Protein AF-A0A349B540-F1 (afdb_monomer_lite)

Structure (mmCIF, N/CA/C/O backbone):
data_AF-A0A349B540-F1
#
_entry.id   AF-A0A349B540-F1
#
loop_
_atom_site.group_PDB
_atom_site.id
_atom_site.type_symbol
_atom_site.label_atom_id
_atom_site.label_alt_id
_atom_site.label_comp_id
_atom_site.label_asym_id
_atom_site.label_entity_id
_atom_site.label_seq_id
_atom_site.pdbx_PDB_ins_code
_atom_site.Cartn_x
_atom_site.Cartn_y
_atom_site.Cartn_z
_atom_site.occupancy
_atom_site.B_iso_or_equiv
_atom_site.auth_seq_id
_atom_site.auth_comp_id
_atom_site.auth_asym_id
_atom_site.auth_atom_id
_atom_site.pdbx_PDB_model_num
ATOM 1 N N . GLN A 1 1 ? 26.354 -2.874 -4.429 1.00 69.44 1 GLN A N 1
ATOM 2 C CA . GLN A 1 1 ? 25.782 -4.238 -4.424 1.00 69.44 1 GLN A CA 1
ATOM 3 C C . GLN A 1 1 ? 24.664 -4.389 -5.455 1.00 69.44 1 GLN A C 1
ATOM 5 O O . GLN A 1 1 ? 24.799 -5.264 -6.292 1.00 69.44 1 GLN A O 1
ATOM 10 N N . LEU A 1 2 ? 23.661 -3.494 -5.518 1.00 79.38 2 LEU A N 1
ATOM 11 C CA . LEU A 1 2 ? 22.607 -3.556 -6.553 1.00 79.38 2 LEU A CA 1
ATOM 12 C C . LEU A 1 2 ? 23.143 -3.611 -7.992 1.00 79.38 2 LEU A C 1
ATOM 14 O O . LEU A 1 2 ? 22.779 -4.494 -8.759 1.00 79.38 2 LEU A O 1
ATOM 18 N N . PHE A 1 3 ? 24.068 -2.721 -8.349 1.00 82.19 3 PHE A N 1
ATOM 19 C CA . PHE A 1 3 ? 24.656 -2.725 -9.693 1.00 82.19 3 PHE A CA 1
ATOM 20 C C . PHE A 1 3 ? 25.481 -3.986 -10.003 1.00 82.19 3 PHE A C 1
ATOM 22 O O . PHE A 1 3 ? 25.553 -4.386 -11.161 1.00 82.19 3 PHE A O 1
ATOM 29 N N . ASN A 1 4 ? 26.042 -4.656 -8.990 1.00 78.62 4 ASN A N 1
ATOM 30 C CA . ASN A 1 4 ? 26.772 -5.917 -9.172 1.00 78.62 4 ASN A CA 1
ATOM 31 C C . ASN A 1 4 ? 25.802 -7.086 -9.391 1.00 78.62 4 ASN A C 1
ATOM 33 O O . ASN A 1 4 ? 26.078 -7.964 -10.202 1.00 78.62 4 ASN A O 1
ATOM 37 N N . TYR A 1 5 ? 24.645 -7.059 -8.720 1.00 76.75 5 TYR A N 1
ATOM 38 C CA . TYR A 1 5 ? 23.552 -8.002 -8.957 1.00 76.75 5 TYR A CA 1
ATOM 39 C C . TYR A 1 5 ? 22.994 -7.855 -10.381 1.00 76.75 5 TYR A C 1
ATOM 41 O O . TYR A 1 5 ? 22.888 -8.841 -11.101 1.00 76.75 5 TYR A O 1
ATOM 49 N N . LEU A 1 6 ? 22.754 -6.621 -10.842 1.00 78.12 6 LEU A N 1
ATOM 50 C CA . LEU A 1 6 ? 22.278 -6.354 -12.209 1.00 78.12 6 LEU A CA 1
ATOM 51 C C . LEU A 1 6 ? 23.273 -6.773 -13.302 1.00 78.12 6 LEU A C 1
ATOM 53 O O . LEU A 1 6 ? 22.866 -7.097 -14.412 1.00 78.12 6 LEU A O 1
ATOM 57 N N . THR A 1 7 ? 24.571 -6.757 -12.999 1.00 80.88 7 THR A N 1
ATOM 58 C CA . THR A 1 7 ? 25.636 -7.147 -13.938 1.00 80.88 7 THR A CA 1
ATOM 59 C C . THR A 1 7 ? 26.047 -8.619 -13.809 1.00 80.88 7 THR A C 1
ATOM 61 O O . THR A 1 7 ? 26.957 -9.054 -14.508 1.00 80.88 7 THR A O 1
ATOM 64 N N . GLY A 1 8 ? 25.369 -9.401 -12.957 1.00 71.50 8 GLY A N 1
ATOM 65 C CA . GLY A 1 8 ? 25.586 -10.846 -12.814 1.00 71.50 8 GLY A CA 1
ATOM 66 C C . GLY A 1 8 ? 26.823 -11.240 -12.000 1.00 71.50 8 GLY A C 1
ATOM 67 O O . GLY A 1 8 ? 27.181 -12.414 -11.966 1.00 71.50 8 GLY A O 1
ATOM 68 N N . PHE A 1 9 ? 27.467 -10.290 -11.318 1.00 64.25 9 PHE A N 1
ATOM 69 C CA . PHE A 1 9 ? 28.663 -10.537 -10.502 1.00 64.25 9 PHE A CA 1
ATOM 70 C C . PHE A 1 9 ? 28.356 -11.063 -9.090 1.00 64.25 9 PHE A C 1
ATOM 72 O O . PHE A 1 9 ? 29.282 -11.407 -8.358 1.00 64.25 9 PHE A O 1
ATOM 79 N N . SER A 1 10 ? 27.086 -11.133 -8.680 1.00 63.38 10 SER A N 1
ATOM 80 C CA . SER A 1 10 ? 26.696 -11.697 -7.380 1.00 63.38 10 SER A CA 1
ATOM 81 C C . SER A 1 10 ? 25.345 -12.406 -7.435 1.00 63.38 10 SER A C 1
ATOM 83 O O . SER A 1 10 ? 24.366 -11.824 -7.902 1.00 63.38 10 SER A O 1
ATOM 85 N N . SER A 1 11 ? 25.275 -13.615 -6.881 1.00 59.72 11 SER A N 1
ATOM 86 C CA . SER A 1 11 ? 24.031 -14.341 -6.610 1.00 59.72 11 SER A CA 1
ATOM 87 C C . SER A 1 11 ? 23.510 -14.002 -5.210 1.00 59.72 11 SER A C 1
ATOM 89 O O . SER A 1 11 ? 24.259 -14.160 -4.251 1.00 59.72 11 SER A O 1
ATOM 91 N N . ALA A 1 12 ? 22.242 -13.584 -5.126 1.00 61.16 12 ALA A N 1
ATOM 92 C CA . ALA A 1 12 ? 21.489 -13.245 -3.909 1.00 61.16 12 ALA A CA 1
ATOM 93 C C . ALA A 1 12 ? 22.121 -12.138 -3.040 1.00 61.16 12 ALA A C 1
ATOM 95 O O . ALA A 1 12 ? 23.067 -12.356 -2.289 1.00 61.16 12 ALA A O 1
ATOM 96 N N . VAL A 1 13 ? 21.570 -10.926 -3.142 1.00 67.56 13 VAL A N 1
ATOM 97 C CA . VAL A 1 13 ? 21.955 -9.789 -2.300 1.00 67.56 13 VAL A CA 1
ATOM 98 C C . VAL A 1 13 ? 20.797 -9.483 -1.364 1.00 67.56 13 VAL A C 1
ATOM 100 O O . VAL A 1 13 ? 19.779 -8.960 -1.811 1.00 67.56 13 VAL A O 1
ATOM 103 N N . ASP A 1 14 ? 20.974 -9.766 -0.077 1.00 69.69 14 ASP A N 1
ATOM 104 C CA . ASP A 1 14 ? 20.089 -9.233 0.953 1.00 69.69 14 ASP A CA 1
ATOM 105 C C . ASP A 1 14 ? 20.448 -7.766 1.197 1.00 69.69 14 ASP A C 1
ATOM 107 O O . ASP A 1 14 ? 21.552 -7.421 1.626 1.00 69.69 14 ASP A O 1
ATOM 111 N N . TYR A 1 15 ? 19.516 -6.878 0.871 1.00 77.75 15 TYR A N 1
ATOM 112 C CA . TYR A 1 15 ? 19.689 -5.446 1.063 1.00 77.75 15 TYR A CA 1
ATOM 113 C C . TYR A 1 15 ? 19.165 -5.030 2.439 1.00 77.75 15 TYR A C 1
ATOM 115 O O . TYR A 1 15 ? 17.994 -5.228 2.742 1.00 77.75 15 TYR A O 1
ATOM 123 N N . GLU A 1 16 ? 19.987 -4.354 3.246 1.00 78.25 16 GLU A N 1
ATOM 124 C CA . GLU A 1 16 ? 19.547 -3.873 4.569 1.00 78.25 16 GLU A CA 1
ATOM 125 C C . GLU A 1 16 ? 18.468 -2.778 4.496 1.00 78.25 16 GLU A C 1
ATOM 127 O O . GLU A 1 16 ? 17.616 -2.674 5.373 1.00 78.25 16 GLU A O 1
ATOM 132 N N . LYS A 1 17 ? 18.525 -1.914 3.471 1.00 83.56 17 LYS A N 1
ATOM 133 C CA . LYS A 1 17 ? 17.654 -0.725 3.350 1.00 83.56 17 LYS A CA 1
ATOM 134 C C . LYS A 1 17 ? 16.928 -0.607 2.016 1.00 83.56 17 LYS A C 1
ATOM 136 O O . LYS A 1 17 ? 15.960 0.142 1.917 1.00 83.56 17 LYS A O 1
ATOM 141 N N . LEU A 1 18 ? 17.422 -1.275 0.974 1.00 86.38 18 LEU A N 1
ATOM 142 C CA . LEU A 1 18 ? 16.810 -1.211 -0.349 1.00 86.38 18 LEU A CA 1
ATOM 143 C C . LEU A 1 18 ? 15.763 -2.305 -0.468 1.00 86.38 18 LEU A C 1
ATOM 145 O O . LEU A 1 18 ? 16.012 -3.456 -0.137 1.00 86.38 18 LEU A O 1
ATOM 149 N N . VAL A 1 19 ? 14.609 -1.942 -1.003 1.00 84.81 19 VAL A N 1
ATOM 150 C CA . VAL A 1 19 ? 13.557 -2.895 -1.323 1.00 84.81 19 VAL A CA 1
ATOM 151 C C . VAL A 1 19 ? 13.503 -2.995 -2.840 1.00 84.81 19 VAL A C 1
ATOM 153 O O . VAL A 1 19 ? 13.146 -2.032 -3.517 1.00 84.81 19 VAL A O 1
ATOM 156 N N . VAL A 1 20 ? 13.932 -4.135 -3.379 1.00 87.00 20 VAL A N 1
ATOM 157 C CA . VAL A 1 20 ? 14.180 -4.303 -4.816 1.00 87.00 20 VAL A CA 1
ATOM 158 C C . VAL A 1 20 ? 13.207 -5.326 -5.398 1.00 87.00 20 VAL A C 1
ATOM 160 O O . VAL A 1 20 ? 12.964 -6.382 -4.814 1.00 87.00 20 VAL A O 1
ATOM 163 N N . ALA A 1 21 ? 12.615 -4.986 -6.542 1.00 87.31 21 ALA A N 1
ATOM 164 C CA . ALA A 1 21 ? 11.779 -5.894 -7.318 1.00 87.31 21 ALA A CA 1
ATOM 165 C C . ALA A 1 21 ? 12.640 -6.846 -8.174 1.00 87.31 21 ALA A C 1
ATOM 167 O O . ALA A 1 21 ? 13.727 -6.447 -8.595 1.00 87.31 21 ALA A O 1
ATOM 168 N N . PRO A 1 22 ? 12.140 -8.051 -8.503 1.00 80.81 22 PRO A N 1
ATOM 169 C CA . PRO A 1 22 ? 10.819 -8.584 -8.148 1.00 80.81 22 PRO A CA 1
ATOM 170 C C . PRO A 1 22 ? 10.755 -9.215 -6.748 1.00 80.81 22 PRO A C 1
ATOM 172 O O . PRO A 1 22 ? 9.666 -9.315 -6.189 1.00 80.81 22 PRO A O 1
ATOM 175 N N . ASP A 1 23 ? 11.898 -9.591 -6.175 1.00 77.06 23 ASP A N 1
ATOM 176 C CA . ASP A 1 23 ? 11.957 -10.566 -5.080 1.00 77.06 23 ASP A CA 1
ATOM 177 C C . ASP A 1 23 ? 11.477 -10.032 -3.721 1.00 77.06 23 ASP A C 1
ATOM 179 O O . ASP A 1 23 ? 10.814 -10.749 -2.973 1.00 77.06 23 ASP A O 1
ATOM 183 N N . HIS A 1 24 ? 11.762 -8.767 -3.392 1.00 82.69 24 HIS A N 1
ATOM 184 C CA . HIS A 1 24 ? 11.511 -8.235 -2.044 1.00 82.69 24 HIS A CA 1
ATOM 185 C C . HIS A 1 24 ? 10.387 -7.198 -1.987 1.00 82.69 24 HIS A C 1
ATOM 187 O O . HIS A 1 24 ? 9.784 -6.998 -0.935 1.00 82.69 24 HIS A O 1
ATOM 193 N N . LEU A 1 25 ? 10.086 -6.534 -3.107 1.00 90.25 25 LEU A N 1
ATOM 194 C CA . LEU A 1 25 ? 9.197 -5.368 -3.117 1.00 90.25 25 LEU A CA 1
ATOM 195 C C . LEU A 1 25 ? 7.760 -5.675 -2.704 1.00 90.25 25 LEU A C 1
ATOM 197 O O . LEU A 1 25 ? 7.229 -4.992 -1.831 1.00 90.25 25 LEU A O 1
ATOM 201 N N . ARG A 1 26 ? 7.150 -6.707 -3.291 1.00 91.69 26 ARG A N 1
ATOM 202 C CA . ARG A 1 26 ? 5.773 -7.100 -2.961 1.00 91.69 26 ARG A CA 1
ATOM 203 C C . ARG A 1 26 ? 5.657 -7.496 -1.494 1.00 91.69 26 ARG A C 1
ATOM 205 O O . ARG A 1 26 ? 4.909 -6.870 -0.752 1.00 91.69 26 ARG A O 1
ATOM 212 N N . ARG A 1 27 ? 6.463 -8.479 -1.081 1.00 91.25 27 ARG A N 1
ATOM 213 C CA . ARG A 1 27 ? 6.469 -9.001 0.288 1.00 91.25 27 ARG A CA 1
ATOM 214 C C . ARG A 1 27 ? 6.656 -7.882 1.308 1.00 91.25 27 ARG A C 1
ATOM 216 O O . ARG A 1 27 ? 5.953 -7.833 2.308 1.00 91.25 27 ARG A O 1
ATOM 223 N N . ARG A 1 28 ? 7.575 -6.950 1.045 1.00 93.81 28 ARG A N 1
ATOM 224 C CA . ARG A 1 28 ? 7.820 -5.845 1.968 1.00 93.81 28 ARG A CA 1
ATOM 225 C C . ARG A 1 28 ? 6.619 -4.910 2.099 1.00 93.81 28 ARG A C 1
ATOM 227 O O . ARG A 1 28 ? 6.359 -4.435 3.198 1.00 93.81 28 ARG A O 1
ATOM 234 N N . PHE A 1 29 ? 5.899 -4.626 1.013 1.00 95.06 29 PHE A N 1
ATOM 235 C CA . PHE A 1 29 ? 4.676 -3.825 1.102 1.00 95.06 29 PHE A CA 1
ATOM 236 C C . PHE A 1 29 ? 3.554 -4.556 1.839 1.00 95.06 29 PHE A C 1
ATOM 238 O O . PHE A 1 29 ? 2.87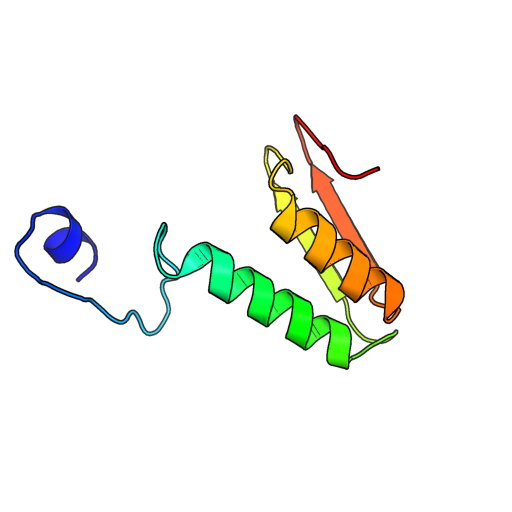8 -3.929 2.648 1.00 95.06 29 PHE A O 1
ATOM 245 N N . GLU A 1 30 ? 3.393 -5.861 1.618 1.00 95.25 30 GLU A N 1
ATOM 246 C CA . GLU A 1 30 ? 2.440 -6.689 2.368 1.00 95.25 30 GLU A CA 1
ATOM 247 C C . GLU A 1 30 ? 2.750 -6.667 3.875 1.00 95.25 30 GLU A C 1
ATOM 249 O O . GLU A 1 30 ? 1.854 -6.417 4.676 1.00 95.25 30 GLU A O 1
ATOM 254 N N . GLU A 1 31 ? 4.021 -6.824 4.264 1.00 95.75 31 GLU A N 1
ATOM 255 C CA . GLU A 1 31 ? 4.468 -6.736 5.665 1.00 95.75 31 GLU A CA 1
ATOM 256 C C . GLU A 1 31 ? 4.192 -5.360 6.289 1.00 95.75 31 GLU A C 1
ATOM 258 O O . GLU A 1 31 ? 3.757 -5.277 7.434 1.00 95.75 31 GLU A O 1
ATOM 263 N N . LEU A 1 32 ? 4.436 -4.273 5.550 1.00 96.94 32 LEU A N 1
ATOM 264 C CA . LEU A 1 32 ? 4.176 -2.915 6.038 1.00 96.94 32 LEU A CA 1
ATOM 265 C C . LEU A 1 32 ? 2.679 -2.663 6.251 1.00 96.94 32 LEU A C 1
ATOM 267 O O . LEU A 1 32 ? 2.298 -2.078 7.259 1.00 96.94 32 LEU A O 1
ATOM 271 N N . ILE A 1 33 ? 1.831 -3.118 5.327 1.00 97.88 33 ILE A N 1
ATOM 272 C CA . ILE A 1 33 ? 0.374 -2.975 5.443 1.00 97.88 33 ILE A CA 1
ATOM 273 C C . ILE A 1 33 ? -0.163 -3.825 6.596 1.00 97.88 33 ILE A C 1
ATOM 275 O O . ILE A 1 33 ? -0.997 -3.348 7.361 1.00 97.88 33 ILE A O 1
ATOM 279 N N . ALA A 1 34 ? 0.332 -5.056 6.749 1.00 97.12 34 ALA A N 1
ATOM 280 C CA . ALA A 1 34 ? -0.032 -5.917 7.869 1.00 97.12 34 ALA A CA 1
ATOM 281 C C . ALA A 1 34 ? 0.368 -5.291 9.214 1.00 97.12 34 ALA A C 1
ATOM 283 O O . ALA A 1 34 ? -0.438 -5.282 10.138 1.00 97.12 34 ALA A O 1
ATOM 284 N N . GLY A 1 35 ? 1.563 -4.698 9.302 1.00 97.56 35 GLY A N 1
ATOM 285 C CA . GLY A 1 35 ? 2.004 -3.982 10.500 1.00 97.56 35 GLY A CA 1
ATOM 286 C C . GLY A 1 35 ? 1.099 -2.799 10.857 1.00 97.56 35 GLY A C 1
ATOM 287 O O . GLY A 1 35 ? 0.770 -2.610 12.022 1.00 97.56 35 GLY A O 1
ATOM 288 N N . GLU A 1 36 ? 0.628 -2.024 9.877 1.00 97.75 36 GLU A N 1
ATOM 289 C CA . GLU A 1 36 ? -0.360 -0.962 10.137 1.00 97.75 36 GLU A CA 1
ATOM 290 C C . GLU A 1 36 ? -1.717 -1.534 10.569 1.00 97.75 36 GLU A C 1
ATOM 292 O O . GLU A 1 36 ? -2.357 -0.980 11.459 1.00 97.75 36 GLU A O 1
ATOM 297 N N . ALA A 1 37 ? -2.136 -2.673 10.008 1.00 97.12 37 ALA A N 1
ATOM 298 C CA . ALA A 1 37 ? -3.376 -3.344 10.402 1.00 97.12 37 ALA A CA 1
ATOM 299 C C . ALA A 1 37 ? -3.384 -3.770 11.880 1.00 97.12 37 ALA A C 1
ATOM 301 O O . ALA A 1 37 ? -4.438 -3.729 12.514 1.00 97.12 37 ALA A O 1
ATOM 302 N N . GLU A 1 38 ? -2.226 -4.113 12.456 1.00 97.00 38 GLU A N 1
ATOM 303 C CA . GLU A 1 38 ? -2.093 -4.422 13.889 1.00 97.00 38 GLU A CA 1
ATOM 304 C C . GLU A 1 38 ? -2.400 -3.218 14.799 1.00 97.00 38 GLU A C 1
ATOM 306 O O . GLU A 1 38 ? -2.806 -3.406 15.945 1.00 97.00 38 GLU A O 1
ATOM 311 N N . HIS A 1 39 ? -2.267 -1.988 14.291 1.00 96.06 39 HIS A N 1
ATOM 312 C CA . HIS A 1 39 ? -2.598 -0.760 15.024 1.00 96.06 39 HIS A CA 1
ATOM 313 C C . HIS A 1 39 ? -4.093 -0.400 14.946 1.00 96.06 39 HIS A C 1
ATOM 315 O O . HIS A 1 39 ? -4.550 0.506 15.646 1.00 96.06 39 HIS A O 1
ATOM 321 N N . GLY A 1 40 ? -4.875 -1.100 14.116 1.00 95.06 40 GLY A N 1
ATOM 322 C CA . GLY A 1 40 ? -6.312 -0.880 13.965 1.00 95.06 40 GLY A CA 1
ATOM 323 C C . GLY A 1 40 ? -6.655 0.575 13.637 1.00 95.06 40 GLY A C 1
ATOM 324 O O . GLY A 1 40 ? -6.126 1.138 12.683 1.00 95.06 40 GLY A O 1
ATOM 325 N N . SER A 1 41 ? -7.516 1.202 14.444 1.00 95.00 41 SER A N 1
ATOM 326 C CA . SER A 1 41 ? -7.943 2.599 14.254 1.00 95.00 41 SER A CA 1
ATOM 327 C C . SER A 1 41 ? -6.843 3.646 14.426 1.00 95.00 41 SER A C 1
ATOM 329 O O . SER A 1 41 ? -7.015 4.771 13.964 1.00 95.00 41 SER A O 1
ATOM 331 N N . A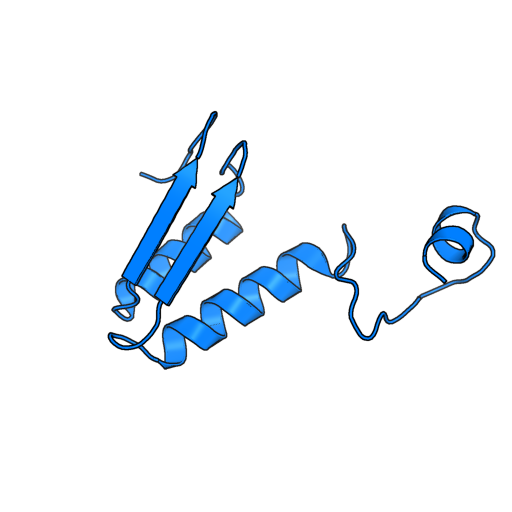SP A 1 42 ? -5.740 3.297 15.090 1.00 97.12 42 ASP A N 1
ATOM 332 C CA . ASP A 1 42 ? -4.583 4.186 15.240 1.00 97.12 42 ASP A CA 1
ATOM 333 C C . ASP A 1 42 ? -3.586 4.035 14.074 1.00 97.12 42 ASP A C 1
ATOM 335 O O . ASP A 1 42 ? -2.660 4.838 13.940 1.00 97.12 42 ASP A O 1
ATOM 339 N N . GLY A 1 43 ? -3.772 3.019 13.222 1.00 97.19 43 GLY A N 1
ATOM 340 C CA . GLY A 1 43 ? -2.952 2.777 12.039 1.00 97.19 43 GLY A CA 1
ATOM 341 C C . GLY A 1 43 ? -3.262 3.758 10.911 1.00 97.19 43 GLY A C 1
ATOM 342 O O . GLY A 1 43 ? -4.409 4.181 10.719 1.00 97.19 43 GLY A O 1
ATOM 343 N N . ARG A 1 4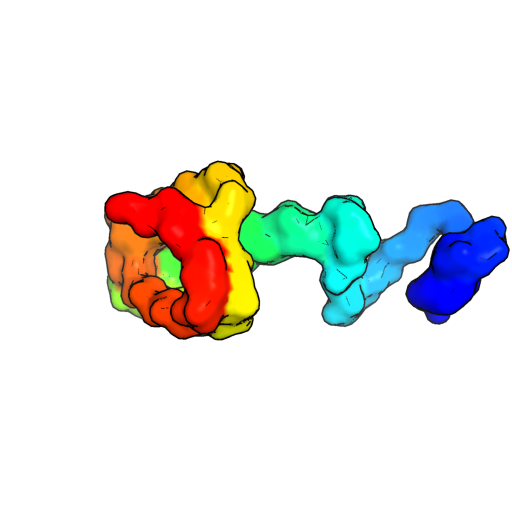4 ? -2.246 4.091 10.106 1.00 98.06 44 ARG A N 1
ATOM 344 C CA . ARG A 1 44 ? -2.415 5.024 8.986 1.00 98.06 44 ARG A CA 1
ATOM 345 C C . ARG A 1 44 ? -1.526 4.705 7.793 1.00 98.06 44 ARG A C 1
ATOM 347 O O . ARG A 1 44 ? -0.302 4.748 7.863 1.00 98.06 44 ARG A O 1
ATOM 354 N N . ILE A 1 45 ? -2.153 4.550 6.629 1.00 98.25 45 ILE A N 1
ATOM 355 C CA . ILE A 1 45 ? -1.467 4.333 5.354 1.00 98.25 45 ILE A CA 1
ATOM 356 C C . ILE A 1 45 ? -1.691 5.538 4.440 1.00 98.25 45 ILE A C 1
ATOM 358 O O . ILE A 1 45 ? -2.819 5.910 4.127 1.00 98.25 45 ILE A O 1
ATOM 362 N N . VAL A 1 46 ? -0.604 6.132 3.944 1.00 98.06 46 VAL A N 1
ATOM 363 C CA . VAL A 1 46 ? -0.654 7.152 2.888 1.00 98.06 46 VAL A CA 1
ATOM 364 C C . VAL A 1 46 ? 0.164 6.665 1.703 1.00 98.06 46 VAL A C 1
ATOM 366 O O . VAL A 1 46 ? 1.385 6.548 1.795 1.00 98.06 46 VAL A O 1
ATOM 369 N N . ALA A 1 47 ? -0.493 6.401 0.574 1.00 96.81 47 ALA A N 1
ATOM 370 C CA . ALA A 1 47 ? 0.168 5.858 -0.606 1.00 96.81 47 ALA A CA 1
ATOM 371 C C . ALA A 1 47 ? -0.104 6.715 -1.844 1.00 96.81 47 ALA A C 1
ATOM 373 O O . ALA A 1 47 ? -1.247 6.951 -2.235 1.00 96.81 47 ALA A O 1
ATOM 374 N N . LYS A 1 48 ? 0.973 7.166 -2.493 1.00 97.56 48 LYS A N 1
ATOM 375 C CA . LYS A 1 48 ? 0.923 7.946 -3.731 1.00 97.56 48 LYS A CA 1
ATOM 376 C C . LYS A 1 48 ? 1.593 7.177 -4.854 1.00 97.56 48 LYS A C 1
ATOM 378 O O . LYS A 1 48 ? 2.749 6.786 -4.729 1.00 97.56 48 LYS A O 1
ATOM 383 N N . MET A 1 49 ? 0.893 7.008 -5.968 1.00 97.00 49 MET A N 1
ATOM 384 C CA . MET A 1 49 ? 1.401 6.226 -7.092 1.00 97.00 49 MET A CA 1
ATOM 385 C C . MET A 1 49 ? 0.778 6.639 -8.422 1.00 97.00 49 MET A C 1
ATOM 387 O O . MET A 1 49 ? -0.221 7.357 -8.487 1.00 97.00 49 MET A O 1
ATOM 391 N N . ASN A 1 50 ? 1.385 6.168 -9.511 1.00 97.38 50 ASN A N 1
ATOM 392 C CA . ASN A 1 50 ? 0.832 6.378 -10.844 1.00 97.38 50 ASN A CA 1
ATOM 393 C C . ASN A 1 50 ? -0.376 5.476 -11.096 1.00 97.38 50 ASN A C 1
ATOM 395 O O . ASN A 1 50 ? -1.364 5.960 -11.632 1.00 97.38 50 ASN A O 1
ATOM 399 N N . SER A 1 51 ? -0.307 4.202 -10.700 1.00 96.38 51 SER A N 1
ATOM 400 C CA . SER A 1 51 ? -1.399 3.243 -10.880 1.00 96.38 51 SER A CA 1
ATOM 401 C C . SER A 1 51 ? -1.448 2.243 -9.727 1.00 96.38 51 SER A C 1
ATOM 403 O O . SER A 1 51 ? -0.397 1.837 -9.236 1.00 96.38 51 SER A O 1
ATOM 405 N N . LEU A 1 52 ? -2.656 1.816 -9.361 1.00 96.69 52 LEU A N 1
ATOM 406 C CA . LEU A 1 52 ? -2.943 0.721 -8.436 1.00 96.69 52 LEU A CA 1
ATOM 407 C C . LEU A 1 52 ? -3.783 -0.323 -9.178 1.00 96.69 52 LEU A C 1
ATOM 409 O O . LEU A 1 52 ? -4.959 -0.096 -9.446 1.00 96.69 52 LEU A O 1
ATOM 413 N N . SER A 1 53 ? -3.174 -1.445 -9.558 1.00 95.81 53 SER A N 1
ATOM 414 C CA . SER A 1 53 ? -3.838 -2.487 -10.366 1.00 95.81 53 SER A CA 1
ATOM 415 C C . SER A 1 53 ? -3.514 -3.917 -9.939 1.00 95.81 53 SER A C 1
ATOM 417 O O . SER A 1 53 ? -4.068 -4.856 -10.502 1.00 95.81 53 SER A O 1
ATOM 419 N N . ASP A 1 54 ? -2.638 -4.084 -8.950 1.00 94.38 54 ASP A N 1
ATOM 420 C CA . ASP A 1 54 ? -2.253 -5.393 -8.443 1.00 94.38 54 ASP A CA 1
ATOM 421 C C . ASP A 1 54 ? -3.330 -5.941 -7.488 1.00 94.38 54 ASP A C 1
ATOM 423 O O . ASP A 1 54 ? -3.581 -5.301 -6.464 1.00 94.38 54 ASP A O 1
ATOM 427 N N . PRO A 1 55 ? -3.966 -7.092 -7.788 1.00 94.62 55 PRO A N 1
ATOM 428 C CA . PRO A 1 55 ? -5.069 -7.6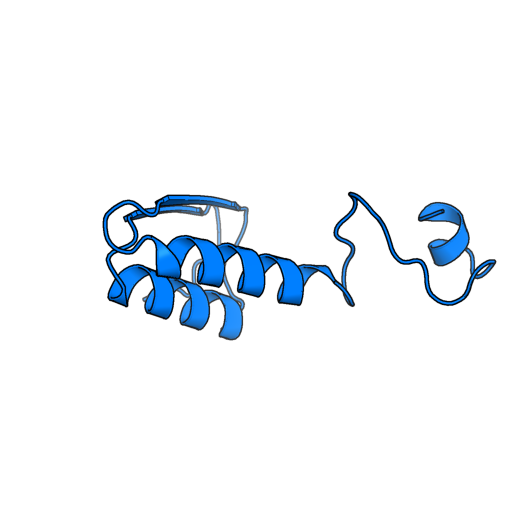07 -6.976 1.00 94.62 55 PRO A CA 1
ATOM 429 C C . PRO A 1 55 ? -4.668 -7.939 -5.537 1.00 94.62 55 PRO A C 1
ATOM 431 O O . PRO A 1 55 ? -5.370 -7.552 -4.613 1.00 94.62 55 PRO A O 1
ATOM 434 N N . ALA A 1 56 ? -3.509 -8.572 -5.333 1.00 94.06 56 ALA A N 1
ATOM 435 C CA . ALA A 1 56 ? -3.060 -8.945 -3.992 1.00 94.06 56 ALA A CA 1
ATOM 436 C C . ALA A 1 56 ? -2.772 -7.710 -3.125 1.00 94.06 56 ALA A C 1
ATOM 438 O O . ALA A 1 56 ? -3.114 -7.690 -1.944 1.00 94.06 56 ALA A O 1
ATOM 439 N N . MET A 1 57 ? -2.214 -6.644 -3.711 1.00 95.69 57 MET A N 1
ATOM 440 C CA . MET A 1 57 ? -2.042 -5.392 -2.976 1.00 95.69 57 MET A CA 1
ATOM 441 C C . MET A 1 57 ? -3.366 -4.718 -2.632 1.00 95.69 57 MET A C 1
ATOM 443 O O . MET A 1 57 ? -3.490 -4.122 -1.565 1.00 95.69 57 MET A O 1
ATOM 447 N N . ILE A 1 58 ? -4.343 -4.788 -3.535 1.00 96.38 58 ILE A N 1
ATOM 448 C CA . ILE A 1 58 ? -5.688 -4.262 -3.299 1.00 96.38 58 ILE A CA 1
ATOM 449 C C . ILE A 1 58 ? -6.353 -5.026 -2.144 1.00 96.38 58 ILE A C 1
ATOM 451 O O . ILE A 1 58 ? -6.850 -4.393 -1.215 1.00 96.38 58 ILE A O 1
ATOM 455 N N . ASP A 1 59 ? -6.280 -6.357 -2.147 1.00 96.44 59 ASP A N 1
ATOM 456 C CA . ASP A 1 59 ? -6.819 -7.206 -1.078 1.00 96.44 59 ASP A CA 1
ATOM 457 C C . ASP A 1 59 ? -6.153 -6.915 0.276 1.00 96.44 59 ASP A C 1
ATOM 459 O O . ASP A 1 59 ? -6.837 -6.799 1.294 1.00 96.44 59 ASP A O 1
ATOM 463 N N . ALA A 1 60 ? -4.831 -6.711 0.295 1.00 96.75 60 ALA A N 1
ATOM 464 C CA . ALA A 1 60 ? -4.105 -6.332 1.507 1.00 96.75 60 ALA A CA 1
ATOM 465 C C . ALA A 1 60 ? -4.568 -4.972 2.063 1.00 96.75 60 ALA A C 1
ATOM 467 O O . ALA A 1 60 ? -4.773 -4.831 3.270 1.00 96.75 60 ALA A O 1
ATOM 468 N N . LEU A 1 61 ? -4.778 -3.976 1.195 1.00 97.38 61 LEU A N 1
ATOM 469 C CA . LEU A 1 61 ? -5.299 -2.667 1.602 1.00 97.38 61 LEU A CA 1
ATOM 470 C C . LEU A 1 61 ? -6.732 -2.768 2.144 1.00 97.38 61 LEU A C 1
ATOM 472 O O . LEU A 1 61 ? -7.042 -2.113 3.138 1.00 97.38 61 LEU A O 1
ATOM 476 N N . TYR A 1 62 ? -7.592 -3.607 1.556 1.00 96.94 62 TYR A N 1
ATOM 477 C CA . TYR A 1 62 ? -8.926 -3.864 2.112 1.00 96.94 62 TYR A CA 1
ATOM 478 C C . TYR A 1 62 ? -8.869 -4.524 3.485 1.00 96.94 62 TYR A C 1
ATOM 480 O O . TYR A 1 62 ? -9.628 -4.133 4.370 1.00 96.94 62 TYR A O 1
ATOM 488 N N . ALA A 1 63 ? -7.981 -5.501 3.679 1.00 96.81 63 ALA A N 1
ATOM 489 C CA . ALA A 1 63 ? -7.818 -6.159 4.970 1.00 96.81 63 ALA A CA 1
ATOM 490 C C . ALA A 1 63 ? -7.392 -5.158 6.059 1.00 96.81 63 ALA A C 1
ATOM 492 O O . ALA A 1 63 ? -7.970 -5.154 7.145 1.00 96.81 63 ALA A O 1
ATOM 493 N N . ALA A 1 64 ? -6.452 -4.259 5.749 1.00 97.62 64 ALA A N 1
ATOM 494 C CA . ALA A 1 64 ? -6.051 -3.191 6.665 1.00 97.62 64 ALA A CA 1
ATOM 495 C C . ALA A 1 64 ? -7.195 -2.201 6.944 1.00 97.62 64 ALA A C 1
ATOM 497 O O . ALA A 1 64 ? -7.454 -1.872 8.100 1.00 97.62 64 ALA A O 1
ATOM 498 N N . ALA A 1 65 ? -7.940 -1.779 5.917 1.00 96.94 65 ALA A N 1
ATOM 499 C CA . ALA A 1 65 ? -9.104 -0.911 6.103 1.00 96.94 65 ALA A CA 1
ATOM 500 C C . ALA A 1 65 ? -10.182 -1.573 6.984 1.00 96.94 65 ALA A C 1
ATOM 502 O O . ALA A 1 65 ? -10.762 -0.919 7.849 1.00 96.94 65 ALA A O 1
ATOM 503 N N . ALA A 1 66 ? -10.421 -2.879 6.818 1.00 97.19 66 ALA A N 1
ATOM 504 C CA . ALA A 1 66 ? -11.357 -3.646 7.641 1.00 97.19 66 ALA A CA 1
ATOM 505 C C . ALA A 1 66 ? -10.908 -3.769 9.109 1.00 97.19 66 ALA A C 1
ATOM 507 O O . ALA A 1 66 ? -11.755 -3.885 9.994 1.00 97.19 66 ALA A O 1
ATOM 508 N N . ALA A 1 67 ? -9.600 -3.702 9.378 1.00 97.38 67 ALA A N 1
ATOM 509 C CA . ALA A 1 67 ? -9.047 -3.622 10.731 1.00 97.38 67 ALA A CA 1
ATOM 510 C C . ALA A 1 67 ? -9.202 -2.226 11.372 1.00 97.38 67 ALA A C 1
ATOM 512 O O . ALA A 1 67 ? -8.957 -2.071 12.567 1.00 97.38 67 ALA A O 1
ATOM 513 N N . GLY A 1 68 ? -9.647 -1.220 10.610 1.00 97.38 68 GLY A N 1
ATOM 514 C CA . GLY A 1 68 ? -9.898 0.143 11.086 1.00 97.38 68 GLY A CA 1
ATOM 515 C C . GLY A 1 68 ? -8.843 1.172 10.679 1.00 97.38 68 GLY A C 1
ATOM 516 O O . GLY A 1 68 ? -8.992 2.336 11.039 1.00 97.38 68 GLY A O 1
ATOM 517 N N . VAL A 1 69 ? -7.821 0.775 9.916 1.00 98.50 69 VAL A N 1
ATOM 518 C CA . VAL A 1 69 ? -6.723 1.656 9.486 1.00 98.50 69 VAL A CA 1
ATOM 519 C C . VAL A 1 69 ? -7.236 2.782 8.588 1.00 98.50 69 VAL A C 1
ATOM 521 O O . VAL A 1 69 ? -7.971 2.544 7.626 1.00 98.50 69 VAL A O 1
ATOM 524 N N . GLU A 1 70 ? -6.787 4.013 8.837 1.00 98.00 70 GLU A N 1
ATOM 525 C CA . GLU A 1 70 ? -7.052 5.143 7.943 1.00 98.00 70 GLU A CA 1
ATOM 526 C C . GLU A 1 70 ? -6.155 5.052 6.698 1.00 98.00 70 GLU A C 1
ATOM 528 O O . GLU A 1 70 ? -4.931 5.166 6.785 1.00 98.00 70 GLU A O 1
ATOM 533 N N . ILE A 1 71 ? -6.749 4.890 5.511 1.00 97.88 71 ILE A N 1
ATOM 534 C CA . ILE A 1 71 ? -6.000 4.762 4.252 1.00 97.88 71 ILE A CA 1
ATOM 535 C C . ILE A 1 71 ? -6.293 5.939 3.316 1.00 97.88 71 ILE A C 1
ATOM 537 O O . ILE A 1 71 ? -7.418 6.132 2.864 1.00 97.88 71 ILE A O 1
ATOM 541 N N . ASN A 1 72 ? -5.248 6.686 2.951 1.00 97.81 72 ASN A N 1
ATOM 542 C CA . ASN A 1 72 ? -5.298 7.770 1.973 1.00 97.81 72 ASN A CA 1
ATOM 543 C C . ASN A 1 72 ? -4.518 7.393 0.708 1.00 97.81 72 ASN A C 1
ATOM 545 O O . ASN A 1 72 ? -3.285 7.312 0.716 1.00 97.81 72 ASN A O 1
ATOM 549 N N . LEU A 1 73 ? -5.233 7.210 -0.402 1.00 97.31 73 LEU A N 1
ATOM 550 C CA . LEU A 1 73 ? -4.647 6.858 -1.695 1.00 97.31 73 LEU A CA 1
ATOM 551 C C . LEU A 1 73 ? -4.657 8.057 -2.648 1.00 97.31 73 LEU A C 1
ATOM 553 O O . LEU A 1 73 ? -5.701 8.639 -2.930 1.00 97.31 73 LEU A O 1
ATOM 557 N N . VAL A 1 74 ? -3.491 8.394 -3.199 1.00 97.44 74 VAL A N 1
ATOM 558 C CA . VAL A 1 74 ? -3.329 9.426 -4.233 1.00 97.44 74 VAL A CA 1
ATOM 559 C C . VAL A 1 74 ? -2.854 8.757 -5.522 1.00 97.44 74 VAL A C 1
ATOM 561 O O . VAL A 1 74 ? -1.651 8.597 -5.752 1.00 97.44 74 VAL A O 1
ATOM 564 N N . VAL A 1 75 ? -3.808 8.354 -6.364 1.00 97.44 75 VAL A N 1
ATOM 565 C CA . VAL A 1 75 ? -3.553 7.642 -7.628 1.00 97.44 75 VAL A CA 1
ATOM 566 C C . VAL A 1 75 ? -3.806 8.571 -8.813 1.00 97.44 75 VAL A C 1
ATOM 568 O O . VAL A 1 75 ? -4.880 9.153 -8.928 1.00 97.44 75 VAL A O 1
ATOM 571 N N . ARG A 1 76 ? -2.814 8.736 -9.699 1.00 97.31 76 ARG A N 1
ATOM 572 C CA . ARG A 1 76 ? -2.948 9.608 -10.887 1.00 97.31 76 ARG A CA 1
ATOM 573 C C . ARG A 1 76 ? -3.705 8.941 -12.043 1.00 97.31 76 ARG A C 1
ATOM 575 O O . ARG A 1 76 ? -4.408 9.628 -12.774 1.00 97.31 76 ARG A O 1
ATOM 582 N N . GLY A 1 77 ? -3.458 7.656 -12.271 1.00 95.25 77 GLY A N 1
ATOM 583 C CA . GLY A 1 77 ? -3.907 6.903 -13.440 1.00 95.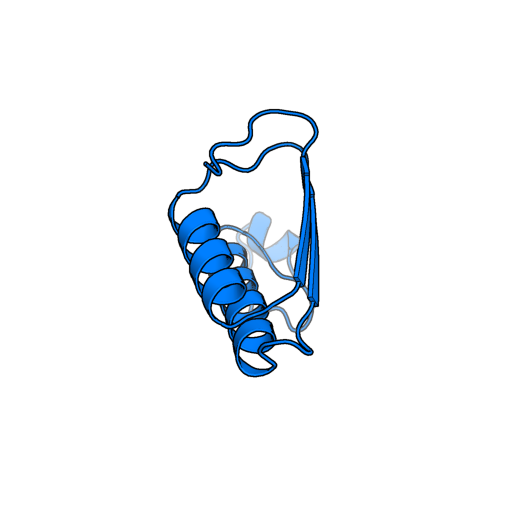25 77 GLY A CA 1
ATOM 584 C C . GLY A 1 77 ? -4.880 5.791 -13.070 1.00 95.25 77 GLY A C 1
ATOM 585 O O . GLY A 1 77 ? -5.898 6.034 -12.430 1.00 95.25 77 GLY A O 1
ATOM 586 N N . ILE A 1 78 ? -4.576 4.565 -13.502 1.00 94.19 78 ILE A N 1
ATOM 587 C CA . ILE A 1 78 ? -5.460 3.410 -13.316 1.00 94.19 78 ILE A CA 1
ATOM 588 C C . ILE A 1 78 ? -5.569 3.078 -11.826 1.00 94.19 78 ILE A C 1
ATOM 590 O O . ILE A 1 78 ? -4.554 2.876 -11.160 1.00 94.19 78 ILE A O 1
ATOM 594 N N . CYS A 1 79 ? -6.797 2.973 -11.325 1.00 94.31 79 CYS A N 1
ATOM 595 C CA . CYS A 1 79 ? -7.103 2.476 -9.991 1.00 94.31 79 CYS A CA 1
ATOM 596 C C . CYS A 1 79 ? -8.151 1.366 -10.110 1.00 94.31 79 CYS A C 1
ATOM 598 O O . CYS A 1 79 ? -9.272 1.620 -10.546 1.00 94.31 79 CYS A O 1
ATOM 600 N N . CYS A 1 80 ? -7.771 0.138 -9.760 1.00 92.06 80 CYS A N 1
ATOM 601 C CA . CYS A 1 80 ? -8.658 -1.029 -9.776 1.00 92.06 80 CYS A CA 1
ATOM 602 C C . CYS A 1 80 ? -9.305 -1.310 -8.409 1.00 92.06 80 CYS A C 1
ATOM 604 O O . CYS A 1 80 ? -10.012 -2.306 -8.277 1.00 92.06 80 CYS A O 1
ATOM 606 N N . LEU A 1 81 ? -9.060 -0.455 -7.411 1.00 86.50 81 LEU A N 1
ATOM 607 C CA . LEU A 1 81 ? -9.725 -0.503 -6.109 1.00 86.50 81 LEU A CA 1
ATOM 608 C C . LEU A 1 81 ? -11.201 -0.091 -6.285 1.00 86.50 81 LEU A C 1
ATOM 610 O O . LEU A 1 81 ? -11.475 0.879 -6.995 1.00 86.50 81 LEU A O 1
ATOM 614 N N . ARG A 1 82 ? -12.139 -0.845 -5.705 1.00 74.56 82 ARG A N 1
ATOM 615 C CA . ARG A 1 82 ? -13.596 -0.695 -5.887 1.00 74.56 82 ARG A CA 1
ATOM 616 C C . ARG A 1 82 ? -14.387 -0.408 -4.613 1.00 7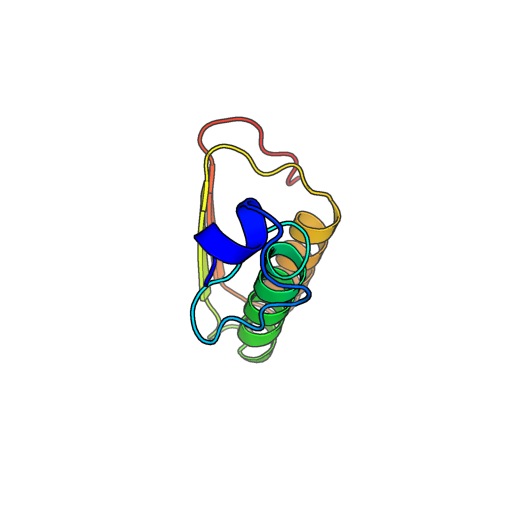4.56 82 ARG A C 1
ATOM 618 O O . ARG A 1 82 ? -13.994 -0.871 -3.523 1.00 74.56 82 ARG A O 1
#

Radius of gyration: 15.25 Å; chains: 1; bounding box: 42×24×29 Å

Secondary structure (DSSP, 8-state):
-HHHHHTTS-S----SS---TTTTHHHHHHHHHHHHHHTGGG-EEEEEES-B--HHHHHHHHHHHHTT-EEEEEESS-B---

Foldseek 3Di:
DVVCVVVVVDDDDDDPPDQDPDPGPVVVLLVVLVVLLVVQQNREAEDEDQEDDDPVSLVSNVSSVVSNYHYHYHYNHYYPRD

Sequence (82 aa):
QLFNYLTGFSSAVDYEKLVVAPDHLRRRFEELIAGEAEHGSDGRIVAKMNSLSDPAMIDALYAAAAAGVEINLVVRGICCLR

pLDDT: mean 90.0, std 10.37, range [59.72, 98.5]